Protein AF-A0A1W9SIZ0-F1 (afdb_monomer)

Sequence (114 aa):
MVKVEKSNQKINPFGGINFTINAIKQIGIPELIDNQLGKRVSQAKYSYSDLILNLLGVFFCGGDCAEDITDHLKDYLDAVPGTKVANSDTILGVLKSLKTDKQQVISSTNYKQC

Solvent-accessible surface area (backbone atoms only — not comparable to full-atom values): 7271 Å² total; per-residue (Å²): 134,86,87,80,85,86,77,89,71,89,70,65,90,59,61,67,52,52,58,52,53,50,51,46,52,74,75,42,49,47,61,51,44,30,67,73,71,44,82,65,64,91,87,54,92,61,54,61,29,40,42,53,52,47,54,49,48,30,51,78,69,71,40,91,49,64,55,43,30,56,79,72,37,40,74,59,53,48,68,31,90,92,52,61,71,71,46,29,69,60,40,53,55,48,54,62,69,69,60,73,82,87,79,83,80,80,59,92,56,93,63,84,79,129

Foldseek 3Di:
DDDDDDDPDDDLPLVVLLVVVVVCVVVCVLVVQCVVVPADDPPDPDGPSLLVSLVVQCVSSPHDAQQCCVPPCVVSQVPRPPHDRDHSCVSVVVVVVVDDDDDDDDDPPPDDDD

Structure (mmCIF, N/CA/C/O backbone):
data_AF-A0A1W9SIZ0-F1
#
_entry.id   AF-A0A1W9SIZ0-F1
#
loop_
_atom_site.group_PDB
_atom_site.id
_atom_site.type_symbol
_atom_site.label_atom_id
_atom_site.label_alt_id
_atom_site.label_comp_id
_atom_site.label_asym_id
_atom_site.label_entity_id
_atom_site.label_seq_id
_atom_site.pdbx_PDB_ins_code
_atom_site.Cartn_x
_atom_site.Cartn_y
_atom_site.Cartn_z
_atom_site.occupancy
_atom_site.B_iso_or_equiv
_atom_site.auth_seq_id
_atom_site.auth_comp_id
_atom_site.auth_asym_id
_atom_site.auth_atom_id
_atom_site.pdbx_PDB_model_num
ATOM 1 N N . MET A 1 1 ? 35.963 -12.629 -24.781 1.00 62.31 1 MET A N 1
ATOM 2 C CA . MET A 1 1 ? 35.572 -11.208 -24.660 1.00 62.31 1 MET A CA 1
ATOM 3 C C . MET A 1 1 ? 34.051 -11.157 -24.686 1.00 62.31 1 MET A C 1
ATOM 5 O O . MET A 1 1 ? 33.475 -11.550 -25.690 1.00 62.31 1 MET A O 1
ATOM 9 N N . VAL A 1 2 ? 33.398 -10.821 -23.570 1.00 72.56 2 VAL A N 1
ATOM 10 C CA . VAL A 1 2 ? 31.925 -10.781 -23.503 1.00 72.56 2 VAL A CA 1
ATOM 11 C C . VAL A 1 2 ? 31.450 -9.491 -24.165 1.00 72.56 2 VAL A C 1
ATOM 13 O O . VAL A 1 2 ? 31.882 -8.405 -23.782 1.00 72.56 2 VAL A O 1
ATOM 16 N N . LYS A 1 3 ? 30.590 -9.610 -25.179 1.00 79.19 3 LYS A N 1
ATOM 17 C CA . LYS A 1 3 ? 29.940 -8.463 -25.814 1.00 79.19 3 LYS A CA 1
ATOM 18 C C . LYS A 1 3 ? 28.829 -7.979 -24.880 1.00 79.19 3 LYS A C 1
ATOM 20 O O . LYS A 1 3 ? 27.850 -8.689 -24.678 1.00 79.19 3 LYS A O 1
ATOM 25 N N . VAL A 1 4 ? 29.008 -6.801 -24.287 1.00 81.94 4 VAL A N 1
ATOM 26 C CA . VAL A 1 4 ? 27.997 -6.150 -23.442 1.00 81.94 4 VAL A CA 1
ATOM 27 C C . VAL A 1 4 ? 27.314 -5.068 -24.270 1.00 81.94 4 VAL A C 1
ATOM 29 O O . VAL A 1 4 ? 27.964 -4.110 -24.683 1.00 81.94 4 VAL A O 1
ATOM 32 N N . GLU A 1 5 ? 26.013 -5.213 -24.510 1.00 83.75 5 GLU A N 1
ATOM 33 C CA . GLU A 1 5 ? 25.174 -4.160 -25.091 1.00 83.75 5 GLU A CA 1
ATOM 34 C C . GLU A 1 5 ? 24.452 -3.414 -23.964 1.00 83.75 5 GLU A C 1
ATOM 36 O O . GLU A 1 5 ? 23.899 -4.027 -23.052 1.00 83.75 5 GLU A O 1
ATOM 41 N N . LYS A 1 6 ? 24.499 -2.078 -23.994 1.00 83.56 6 LYS A N 1
ATOM 42 C CA . LYS A 1 6 ? 23.846 -1.219 -22.998 1.00 83.56 6 LYS A CA 1
ATOM 43 C C . LYS A 1 6 ? 22.554 -0.665 -23.590 1.00 83.56 6 LYS A C 1
ATOM 45 O O . LYS A 1 6 ? 22.587 -0.051 -24.653 1.00 83.56 6 LYS A O 1
ATOM 50 N N . SER A 1 7 ? 21.439 -0.857 -22.891 1.00 83.06 7 SER A N 1
ATOM 51 C CA . SER A 1 7 ? 20.160 -0.219 -23.213 1.00 83.06 7 SER A CA 1
ATOM 52 C C . SER A 1 7 ? 19.963 1.020 -22.341 1.00 83.06 7 SER A C 1
ATOM 54 O O . SER A 1 7 ? 20.258 0.987 -21.149 1.00 83.06 7 SER A O 1
ATOM 56 N N . ASN A 1 8 ? 19.441 2.098 -22.929 1.00 85.69 8 ASN A N 1
ATOM 57 C CA . ASN A 1 8 ? 19.035 3.310 -22.202 1.00 85.69 8 ASN A CA 1
ATOM 58 C C . ASN A 1 8 ? 17.560 3.266 -21.767 1.00 85.69 8 ASN A C 1
ATOM 60 O O . ASN A 1 8 ? 17.030 4.257 -21.266 1.00 85.69 8 ASN A O 1
ATOM 64 N N . GLN A 1 9 ? 16.863 2.150 -21.998 1.00 86.00 9 GLN A N 1
ATOM 65 C CA . GLN A 1 9 ? 15.479 2.001 -21.566 1.00 86.00 9 GLN A CA 1
ATOM 66 C C . GLN A 1 9 ? 15.415 1.954 -20.036 1.00 86.00 9 GLN A C 1
ATOM 68 O O . GLN A 1 9 ? 16.120 1.172 -19.400 1.00 86.00 9 GLN A O 1
ATOM 73 N N . LYS A 1 10 ? 14.541 2.773 -19.439 1.00 79.44 10 LYS A N 1
ATOM 74 C CA . LYS A 1 10 ? 14.188 2.646 -18.022 1.00 79.44 10 LYS A CA 1
ATOM 75 C C . LYS A 1 10 ? 13.337 1.394 -17.849 1.00 79.44 10 LYS A C 1
ATOM 77 O O . LYS A 1 10 ? 12.166 1.380 -18.217 1.00 79.44 10 LYS A O 1
ATOM 82 N N . ILE A 1 11 ? 13.945 0.346 -17.312 1.00 84.31 11 ILE A N 1
ATOM 83 C CA . ILE A 1 11 ? 13.265 -0.903 -16.981 1.00 84.31 11 ILE A CA 1
ATOM 84 C C . ILE A 1 11 ? 12.908 -0.849 -15.499 1.00 84.31 11 ILE A C 1
ATOM 86 O O . ILE A 1 11 ? 13.748 -0.493 -14.675 1.00 84.31 11 ILE A O 1
ATOM 90 N N . ASN A 1 12 ? 11.667 -1.197 -15.163 1.00 88.56 12 ASN A N 1
ATOM 91 C CA . ASN A 1 12 ? 11.281 -1.391 -13.772 1.00 88.56 12 ASN A CA 1
ATOM 92 C C . ASN A 1 12 ? 11.992 -2.655 -13.243 1.00 88.56 12 ASN A C 1
ATOM 94 O O . ASN A 1 12 ? 11.718 -3.745 -13.757 1.00 88.56 12 ASN A O 1
ATOM 98 N N . PRO A 1 13 ? 12.892 -2.543 -12.247 1.00 90.19 13 PRO A N 1
ATOM 99 C CA . PRO A 1 13 ? 13.626 -3.693 -11.726 1.00 90.19 13 PRO A CA 1
ATOM 100 C C . PRO A 1 13 ? 12.706 -4.689 -11.001 1.00 90.19 13 PRO A C 1
ATOM 102 O O . PRO A 1 13 ? 13.054 -5.858 -10.866 1.00 90.19 13 PRO A O 1
ATOM 105 N N . PHE A 1 14 ? 11.501 -4.263 -10.612 1.00 91.75 14 PHE A N 1
ATOM 106 C CA . PHE A 1 14 ? 10.492 -5.064 -9.923 1.00 91.75 14 PHE A CA 1
ATOM 107 C C . PHE A 1 14 ? 9.404 -5.580 -10.871 1.00 91.75 14 PHE A C 1
ATOM 109 O O . PHE A 1 14 ? 8.233 -5.608 -10.517 1.00 91.75 14 PHE A O 1
ATOM 116 N N . GLY A 1 15 ? 9.752 -6.011 -12.088 1.00 89.06 15 GLY A N 1
ATOM 117 C CA . GLY A 1 15 ? 8.767 -6.424 -13.103 1.00 89.06 15 GLY A CA 1
ATOM 118 C C . GLY A 1 15 ? 7.729 -7.453 -12.621 1.00 89.06 15 GLY A C 1
ATOM 119 O O . GLY A 1 15 ? 6.561 -7.369 -13.010 1.00 89.06 15 GLY A O 1
ATOM 120 N N . GLY A 1 16 ? 8.125 -8.356 -11.713 1.00 92.56 16 GLY A N 1
ATOM 121 C CA . GLY A 1 16 ? 7.254 -9.360 -11.091 1.00 92.56 16 GLY A CA 1
ATOM 122 C C . GLY A 1 16 ? 6.033 -8.781 -10.366 1.00 92.56 16 GLY A C 1
ATOM 123 O O . GLY A 1 16 ? 4.972 -9.405 -10.369 1.00 92.56 16 GLY A O 1
ATOM 124 N N . ILE A 1 17 ? 6.138 -7.559 -9.828 1.00 94.56 17 ILE A N 1
ATOM 125 C CA . ILE A 1 17 ? 5.059 -6.926 -9.060 1.00 94.56 17 ILE A CA 1
ATOM 126 C C . ILE A 1 17 ? 3.792 -6.704 -9.892 1.00 94.56 17 ILE A C 1
ATOM 128 O O . ILE A 1 17 ? 2.688 -6.761 -9.357 1.00 94.56 17 ILE A O 1
ATOM 132 N N . ASN A 1 18 ? 3.933 -6.520 -11.210 1.00 93.31 18 ASN A N 1
ATOM 133 C CA . ASN A 1 18 ? 2.798 -6.358 -12.116 1.00 93.31 18 ASN A CA 1
ATOM 134 C C . ASN A 1 18 ? 1.904 -7.599 -12.105 1.00 93.31 18 ASN A C 1
ATOM 136 O O . ASN A 1 18 ? 0.684 -7.486 -11.997 1.00 93.31 18 ASN A O 1
ATOM 140 N N . PHE A 1 19 ? 2.513 -8.784 -12.175 1.00 95.00 19 PHE A N 1
ATOM 141 C CA . PHE A 1 19 ? 1.785 -10.049 -12.147 1.00 95.00 19 PHE A CA 1
ATOM 142 C C . PHE A 1 19 ? 1.156 -10.287 -10.779 1.00 95.00 19 PHE A C 1
ATOM 144 O O . PHE A 1 19 ? -0.010 -10.666 -10.710 1.00 95.00 19 PHE A O 1
ATOM 151 N N . THR A 1 20 ? 1.892 -9.998 -9.703 1.00 95.50 20 THR A N 1
ATOM 152 C CA . THR A 1 20 ? 1.399 -10.149 -8.330 1.00 95.50 20 THR A CA 1
ATOM 153 C C . THR A 1 20 ? 0.189 -9.256 -8.064 1.00 95.50 20 THR A C 1
ATOM 155 O O . THR A 1 20 ? -0.856 -9.750 -7.648 1.00 95.50 20 THR A O 1
ATOM 158 N N . ILE A 1 21 ? 0.277 -7.955 -8.360 1.00 95.38 21 ILE A N 1
ATOM 159 C CA . ILE A 1 21 ? -0.839 -7.017 -8.162 1.00 95.38 21 ILE A CA 1
ATOM 160 C C . ILE A 1 21 ? -2.023 -7.377 -9.063 1.00 95.38 21 ILE A C 1
ATOM 162 O O . ILE A 1 21 ? -3.166 -7.331 -8.608 1.00 95.38 21 ILE A O 1
ATOM 166 N N . ASN A 1 22 ? -1.778 -7.772 -10.316 1.00 95.88 22 ASN A N 1
ATOM 167 C CA . ASN A 1 22 ? -2.847 -8.221 -11.203 1.00 95.88 22 ASN A CA 1
ATOM 168 C C . ASN A 1 22 ? -3.557 -9.470 -10.654 1.00 95.88 22 ASN A C 1
ATOM 170 O O . ASN A 1 22 ? -4.783 -9.500 -10.621 1.00 95.88 22 ASN A O 1
ATOM 174 N N . ALA A 1 23 ? -2.810 -10.466 -10.173 1.00 97.00 23 ALA A N 1
ATOM 175 C CA . ALA A 1 23 ? -3.381 -11.669 -9.575 1.00 97.00 23 ALA A CA 1
ATOM 176 C C . ALA A 1 23 ? -4.228 -11.337 -8.336 1.00 97.00 23 ALA A C 1
ATOM 178 O O . ALA A 1 23 ? -5.358 -11.804 -8.234 1.00 97.00 23 ALA A O 1
ATOM 179 N N . ILE A 1 24 ? -3.727 -10.474 -7.444 1.00 96.62 24 ILE A N 1
ATOM 180 C CA . ILE A 1 24 ? -4.447 -10.022 -6.240 1.00 96.62 24 ILE A CA 1
ATOM 181 C C . ILE A 1 24 ? -5.766 -9.325 -6.600 1.00 96.62 24 ILE A C 1
ATOM 183 O O . ILE A 1 24 ? -6.790 -9.569 -5.961 1.00 96.62 24 ILE A O 1
ATOM 187 N N . LYS A 1 25 ? -5.758 -8.478 -7.635 1.00 95.69 25 LYS A N 1
ATOM 188 C CA . LYS A 1 25 ? -6.969 -7.816 -8.138 1.00 95.69 25 LYS A CA 1
ATOM 189 C C . LYS A 1 25 ? -7.957 -8.814 -8.740 1.00 95.69 25 LYS A C 1
ATOM 191 O O . LYS A 1 25 ? -9.142 -8.739 -8.452 1.00 95.69 25 LYS A O 1
ATOM 196 N N . GLN A 1 26 ? -7.484 -9.775 -9.535 1.00 97.19 26 GLN A N 1
ATOM 197 C CA . GLN A 1 26 ? -8.348 -10.770 -10.183 1.00 97.19 26 GLN A CA 1
ATOM 198 C C . GLN A 1 26 ? -9.116 -11.650 -9.190 1.00 97.19 26 GLN A C 1
ATOM 200 O O . GLN A 1 26 ? -10.236 -12.057 -9.486 1.00 97.19 26 GLN A O 1
ATOM 205 N N . ILE A 1 27 ? -8.538 -11.931 -8.021 1.00 97.44 27 ILE A N 1
ATOM 206 C CA . ILE A 1 27 ? -9.198 -12.728 -6.977 1.00 97.44 27 ILE A CA 1
ATOM 207 C C . ILE A 1 27 ? -10.085 -11.892 -6.032 1.00 97.44 27 ILE A C 1
ATOM 209 O O . ILE A 1 27 ? -10.665 -12.447 -5.102 1.00 97.44 27 ILE A O 1
ATOM 213 N N . GLY A 1 28 ? -10.197 -10.576 -6.245 1.00 97.62 28 GLY A N 1
ATOM 214 C CA . GLY A 1 28 ? -11.136 -9.716 -5.519 1.00 97.62 28 GLY A CA 1
ATOM 215 C C . GLY A 1 28 ? -10.692 -9.258 -4.123 1.00 97.62 28 GLY A C 1
ATOM 216 O O . GLY A 1 28 ? -11.530 -8.888 -3.298 1.00 97.62 28 GLY A O 1
ATOM 217 N N . ILE A 1 29 ? -9.390 -9.311 -3.805 1.00 97.69 29 ILE A N 1
ATOM 218 C CA . ILE A 1 29 ? -8.880 -8.842 -2.500 1.00 97.69 29 ILE A CA 1
ATOM 219 C C . ILE A 1 29 ? -9.147 -7.349 -2.251 1.00 97.69 29 ILE A C 1
ATOM 221 O O . ILE A 1 29 ? -9.545 -7.023 -1.131 1.00 97.69 29 ILE A O 1
ATOM 225 N N . PRO A 1 30 ? -8.943 -6.428 -3.215 1.00 97.38 30 PRO A N 1
ATOM 226 C CA . PRO A 1 30 ? -9.202 -5.009 -2.975 1.00 97.38 30 PRO A CA 1
ATOM 227 C C . PRO A 1 30 ? -10.656 -4.748 -2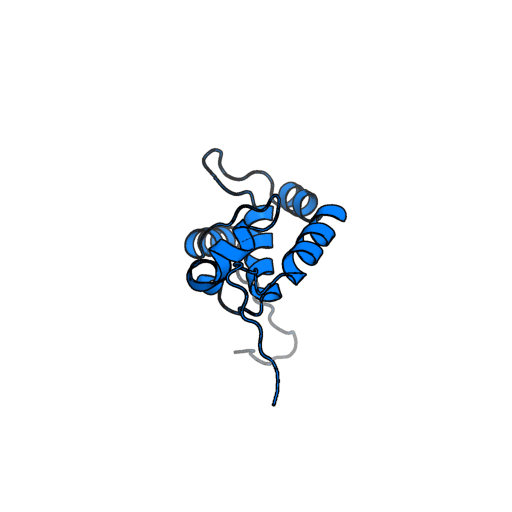.567 1.00 97.38 30 PRO A C 1
ATOM 229 O O . PRO A 1 30 ? -10.919 -4.074 -1.573 1.00 97.38 30 PRO A O 1
ATOM 232 N N . GLU A 1 31 ? -11.595 -5.364 -3.283 1.00 97.81 31 GLU A N 1
ATOM 233 C CA . GLU A 1 31 ? -13.026 -5.273 -3.023 1.00 97.81 31 GLU A CA 1
ATOM 234 C C . GLU A 1 31 ? -13.369 -5.866 -1.658 1.00 97.81 31 GLU A C 1
ATOM 236 O O . GLU A 1 31 ? -14.141 -5.275 -0.907 1.00 97.81 31 GLU A O 1
ATOM 241 N N . LEU A 1 32 ? -12.775 -7.010 -1.298 1.00 98.38 32 LEU A N 1
ATOM 242 C CA . LEU A 1 32 ? -12.953 -7.606 0.024 1.00 98.38 32 LEU A CA 1
ATOM 243 C C . LEU A 1 32 ? -12.505 -6.648 1.136 1.00 98.38 32 LEU A C 1
ATOM 245 O O . LEU A 1 32 ? -13.250 -6.445 2.094 1.00 98.38 32 LEU A O 1
ATOM 249 N N . ILE A 1 33 ? -11.321 -6.046 1.008 1.00 97.75 33 ILE A N 1
ATOM 250 C CA . ILE A 1 33 ? -10.777 -5.101 1.993 1.00 97.75 33 ILE A CA 1
ATOM 251 C C . ILE A 1 33 ? -11.711 -3.901 2.158 1.00 97.75 33 ILE A C 1
ATOM 253 O O . ILE A 1 33 ? -12.099 -3.574 3.281 1.00 97.75 33 ILE A O 1
ATOM 257 N N . ASP A 1 34 ? -12.088 -3.258 1.054 1.00 97.50 34 ASP A N 1
ATOM 258 C CA . ASP A 1 34 ? -12.910 -2.049 1.105 1.00 97.50 34 ASP A CA 1
ATOM 259 C C . ASP A 1 34 ? -14.346 -2.349 1.567 1.00 97.50 34 ASP A C 1
ATOM 261 O O . ASP A 1 34 ? -14.964 -1.519 2.231 1.00 97.50 34 ASP A O 1
ATOM 265 N N . ASN A 1 35 ? -14.870 -3.549 1.298 1.00 98.06 35 ASN A N 1
ATOM 266 C CA . ASN A 1 35 ? -16.167 -3.982 1.822 1.00 98.06 35 ASN A CA 1
ATOM 267 C C . ASN A 1 35 ? -16.135 -4.224 3.339 1.00 98.06 35 ASN A C 1
ATOM 269 O O . ASN A 1 35 ? -17.106 -3.903 4.020 1.00 98.06 35 ASN A O 1
ATOM 273 N N . GLN A 1 36 ? -15.042 -4.777 3.876 1.00 97.50 36 GLN A N 1
ATOM 274 C CA . GLN A 1 36 ? -14.912 -5.058 5.312 1.00 97.50 36 GLN A CA 1
ATOM 275 C C . GLN A 1 36 ? -14.594 -3.807 6.137 1.00 97.50 36 GLN A C 1
ATOM 277 O O . GLN A 1 36 ? -15.125 -3.633 7.231 1.00 97.50 36 GLN A O 1
ATOM 282 N N . LEU A 1 37 ? -13.735 -2.926 5.620 1.00 96.38 37 LEU A N 1
ATOM 283 C CA . LEU A 1 37 ? -13.319 -1.704 6.317 1.00 96.38 37 LEU A CA 1
ATOM 284 C C . LEU A 1 37 ? -14.221 -0.502 6.008 1.00 96.38 37 LEU A C 1
ATOM 286 O O . LEU A 1 37 ? -14.175 0.511 6.707 1.00 96.38 37 LEU A O 1
ATOM 290 N N . GLY A 1 38 ? -15.057 -0.612 4.977 1.00 95.56 38 GLY A N 1
ATOM 291 C CA . GLY A 1 38 ? -15.947 0.445 4.530 1.00 95.56 38 GLY A CA 1
ATOM 292 C C . GLY A 1 38 ? -15.217 1.580 3.812 1.00 95.56 38 GLY A C 1
ATOM 293 O O . GLY A 1 38 ? -14.061 1.488 3.394 1.00 95.56 38 GLY A O 1
ATOM 294 N N . LYS A 1 39 ? -15.923 2.700 3.648 1.00 93.62 39 LYS A N 1
ATOM 295 C CA . LYS A 1 39 ? -15.368 3.886 2.992 1.00 93.62 39 LYS A CA 1
ATOM 296 C C . LYS A 1 39 ? -14.570 4.725 3.978 1.00 93.62 39 LYS A C 1
ATOM 298 O O . LYS A 1 39 ? -14.995 4.969 5.105 1.00 93.62 39 LYS A O 1
ATOM 303 N N . ARG A 1 40 ? -13.449 5.257 3.498 1.00 94.62 40 ARG A N 1
ATOM 304 C CA . ARG A 1 40 ? -12.716 6.313 4.198 1.00 94.62 40 ARG A CA 1
ATOM 305 C C . ARG A 1 40 ? -13.476 7.639 4.135 1.00 94.62 40 ARG A C 1
ATOM 307 O O . ARG A 1 40 ? -14.434 7.793 3.378 1.00 94.62 40 ARG A O 1
ATOM 314 N N . VAL A 1 41 ? -13.029 8.599 4.944 1.00 93.25 41 VAL A N 1
ATOM 315 C CA . VAL A 1 41 ? -13.532 9.982 4.942 1.00 93.25 41 VAL A CA 1
ATOM 316 C C . VAL A 1 41 ? -13.577 10.555 3.521 1.00 93.25 41 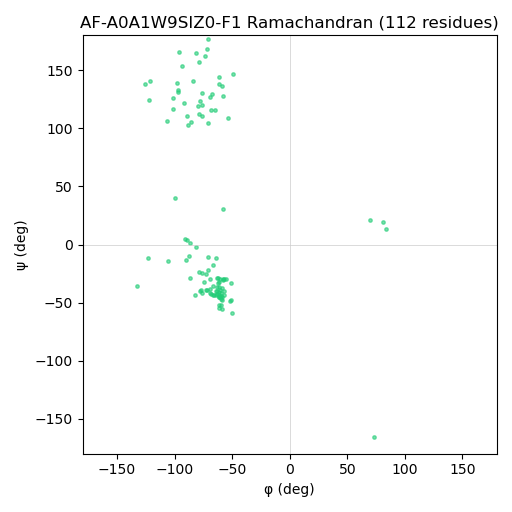VAL A C 1
ATOM 318 O O . VAL A 1 41 ? -12.724 10.229 2.698 1.00 93.25 41 VAL A O 1
ATOM 321 N N . SER A 1 42 ? -14.549 11.416 3.222 1.00 91.69 42 SER A N 1
ATOM 322 C CA . SER A 1 42 ? -14.816 11.898 1.855 1.00 91.69 42 SER A CA 1
ATOM 323 C C . SER A 1 42 ? -13.620 12.587 1.188 1.00 91.69 42 SER A C 1
ATOM 325 O O . SER A 1 42 ? -13.460 12.503 -0.025 1.00 91.69 42 SER A O 1
ATOM 327 N N . G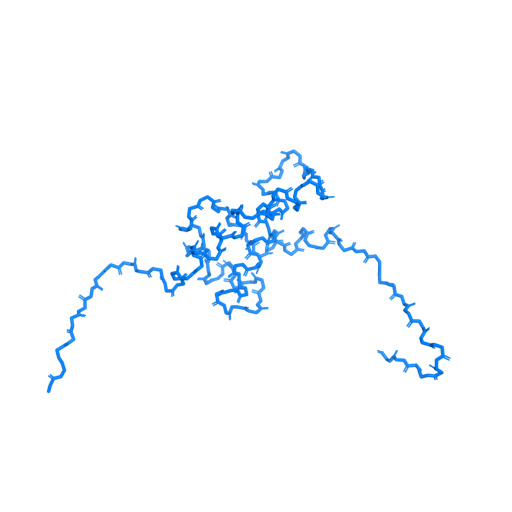LN A 1 43 ? -12.751 13.226 1.972 1.00 93.56 43 GLN A N 1
ATOM 328 C CA . GLN A 1 43 ? -11.518 13.865 1.506 1.00 93.56 43 GLN A CA 1
ATOM 329 C C . GLN A 1 43 ? -10.332 12.900 1.302 1.00 93.56 43 GLN A C 1
ATOM 331 O O . GLN A 1 43 ? -9.241 13.337 0.926 1.00 93.56 43 GLN A O 1
ATOM 336 N N . ALA A 1 44 ? -10.488 11.606 1.595 1.00 94.75 44 ALA A N 1
ATOM 337 C CA . ALA A 1 44 ? -9.413 10.631 1.459 1.00 94.75 44 ALA A CA 1
ATOM 338 C C . ALA A 1 44 ? -9.079 10.381 -0.019 1.00 94.75 44 ALA A C 1
ATOM 340 O O . ALA A 1 44 ? -9.938 10.023 -0.818 1.00 94.75 44 ALA A O 1
ATOM 341 N N . LYS A 1 45 ? -7.795 10.519 -0.370 1.00 95.25 45 LYS A N 1
ATOM 342 C CA . LYS A 1 45 ? -7.296 10.275 -1.736 1.00 95.25 45 LYS A CA 1
ATOM 343 C C . LYS A 1 45 ? -7.114 8.789 -2.074 1.00 95.25 45 LYS A C 1
ATOM 345 O O . LYS A 1 45 ? -7.119 8.428 -3.248 1.00 95.25 45 LYS A O 1
ATOM 350 N N . TYR A 1 46 ? -6.946 7.961 -1.046 1.00 97.00 46 TYR A N 1
ATOM 351 C CA . TYR A 1 46 ? -6.647 6.532 -1.143 1.00 97.00 46 TYR A CA 1
ATOM 352 C C . TYR A 1 46 ? -7.683 5.743 -0.350 1.00 97.00 46 TYR A C 1
ATOM 354 O O . TYR A 1 46 ? -8.024 6.154 0.766 1.00 97.00 46 TYR A O 1
ATOM 362 N N . SER A 1 47 ? -8.148 4.632 -0.913 1.00 97.06 47 SER A N 1
ATOM 363 C CA . SER A 1 47 ? -8.980 3.629 -0.235 1.00 97.06 47 SER A CA 1
ATOM 364 C C . SER A 1 47 ? -8.172 2.836 0.802 1.00 97.06 47 SER A C 1
ATOM 366 O O . SER A 1 47 ? -6.974 3.075 0.979 1.00 97.06 47 SER A O 1
ATOM 368 N N . TYR A 1 48 ? -8.813 1.924 1.538 1.00 98.06 48 TYR A N 1
ATOM 369 C CA . TYR A 1 48 ? -8.063 1.036 2.427 1.00 98.06 48 TYR A CA 1
ATOM 370 C C . TYR A 1 48 ? -7.298 -0.014 1.625 1.00 98.06 48 TYR A C 1
ATOM 372 O O . TYR A 1 48 ? -6.141 -0.296 1.945 1.00 98.06 48 TYR A O 1
ATOM 380 N N . SER A 1 49 ? -7.908 -0.538 0.560 1.00 97.69 49 SER A N 1
ATOM 381 C CA . SER A 1 49 ? -7.252 -1.475 -0.345 1.00 97.69 49 SER A CA 1
ATOM 382 C C . SER A 1 49 ? -6.007 -0.874 -0.997 1.00 97.69 49 SER A C 1
ATOM 384 O O . SER A 1 49 ? -4.959 -1.513 -0.955 1.00 97.69 49 SER A O 1
ATOM 386 N N . ASP A 1 50 ? -6.057 0.375 -1.478 1.00 97.56 50 ASP A N 1
ATOM 387 C CA . ASP A 1 50 ? -4.883 1.075 -2.028 1.00 97.56 50 ASP A CA 1
ATOM 388 C C . ASP A 1 50 ? -3.697 1.031 -1.049 1.00 97.56 50 ASP A C 1
ATOM 390 O O . ASP A 1 50 ? -2.587 0.650 -1.415 1.00 97.56 50 ASP A O 1
ATOM 394 N N . LEU A 1 51 ? -3.940 1.369 0.221 1.00 97.69 51 LEU A N 1
ATOM 395 C CA . LEU A 1 51 ? -2.898 1.484 1.245 1.00 97.69 51 LEU A CA 1
ATOM 396 C C . LEU A 1 51 ? -2.338 0.127 1.676 1.00 97.69 51 LEU A C 1
ATOM 398 O O . LEU A 1 51 ? -1.131 -0.005 1.878 1.00 97.69 51 LEU A O 1
ATOM 402 N N . ILE A 1 52 ? -3.194 -0.889 1.795 1.00 96.75 5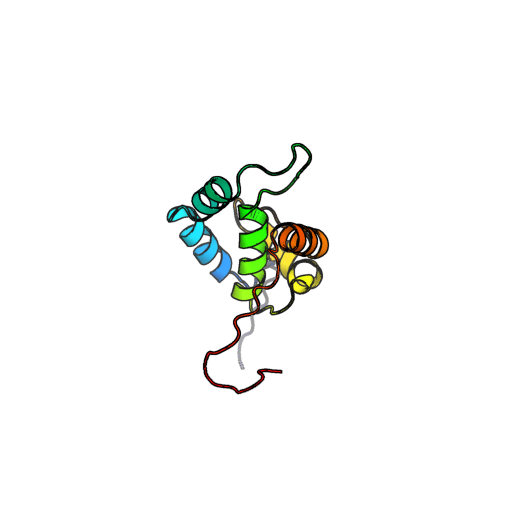2 ILE A N 1
ATOM 403 C CA . ILE A 1 52 ? -2.757 -2.248 2.132 1.00 96.75 52 ILE A CA 1
ATOM 404 C C . ILE A 1 52 ? -1.964 -2.850 0.968 1.00 96.75 52 ILE A C 1
ATOM 406 O O . ILE A 1 52 ? -0.913 -3.442 1.194 1.00 96.75 52 ILE A O 1
ATOM 410 N N . LEU A 1 53 ? -2.400 -2.651 -0.279 1.00 97.00 53 LEU A N 1
ATOM 411 C CA . LEU A 1 53 ? -1.650 -3.103 -1.452 1.00 97.00 53 LEU A CA 1
ATOM 412 C C . LEU A 1 53 ? -0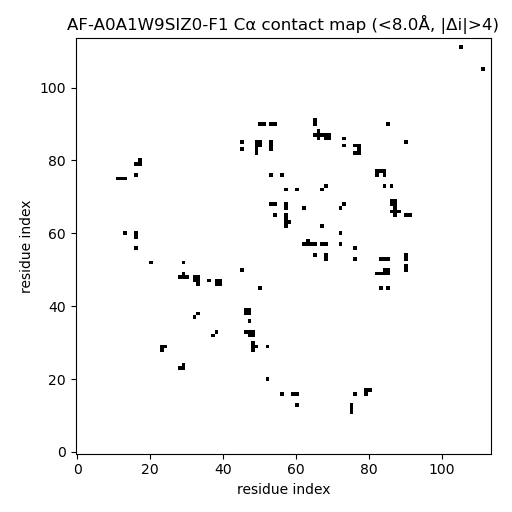.328 -2.356 -1.622 1.00 97.00 53 LEU A C 1
ATOM 414 O O . LEU A 1 53 ? 0.648 -2.958 -2.052 1.00 97.00 53 LEU A O 1
ATOM 418 N N . ASN A 1 54 ? -0.276 -1.066 -1.287 1.00 97.44 54 ASN A N 1
ATOM 419 C CA . ASN A 1 54 ? 0.970 -0.302 -1.246 1.00 97.44 54 ASN A CA 1
ATOM 420 C C . ASN A 1 54 ? 1.963 -0.913 -0.250 1.00 97.44 54 ASN A C 1
ATOM 422 O O . ASN A 1 54 ? 3.114 -1.143 -0.613 1.00 97.44 54 ASN A O 1
ATOM 426 N N . LEU A 1 55 ? 1.507 -1.245 0.962 1.00 97.19 55 LEU A N 1
ATOM 427 C CA . LEU A 1 55 ? 2.341 -1.907 1.967 1.00 97.19 55 LEU A CA 1
ATOM 428 C C . LEU A 1 55 ? 2.789 -3.307 1.515 1.00 97.19 55 LEU A C 1
ATOM 430 O O . LEU A 1 55 ? 3.956 -3.655 1.648 1.00 97.19 55 LEU A O 1
ATOM 434 N N . LEU A 1 56 ? 1.892 -4.103 0.929 1.00 95.94 56 LEU A N 1
ATOM 435 C CA . LEU A 1 56 ? 2.259 -5.397 0.343 1.00 95.94 56 LEU A CA 1
ATOM 436 C C . LEU A 1 56 ? 3.265 -5.239 -0.803 1.00 95.94 56 LEU A C 1
ATOM 438 O O . LEU A 1 56 ? 4.170 -6.056 -0.942 1.00 95.94 56 LEU A O 1
ATOM 442 N N . GLY A 1 57 ? 3.132 -4.177 -1.599 1.00 95.81 57 GLY A N 1
ATOM 443 C CA . GLY A 1 57 ? 4.066 -3.826 -2.662 1.00 95.81 57 GLY A CA 1
ATOM 444 C C . GLY A 1 57 ? 5.486 -3.607 -2.149 1.00 95.81 57 GLY A C 1
ATOM 445 O O . GLY A 1 57 ? 6.422 -4.057 -2.800 1.00 95.81 57 GLY A O 1
ATOM 446 N N . VAL A 1 58 ? 5.647 -3.005 -0.966 1.00 96.94 58 VAL A N 1
ATOM 447 C CA . VAL A 1 58 ? 6.953 -2.896 -0.297 1.00 96.94 58 VAL A CA 1
ATOM 448 C C . VAL A 1 58 ? 7.545 -4.282 -0.053 1.00 96.94 58 VAL A C 1
ATOM 450 O O . VAL A 1 58 ? 8.627 -4.584 -0.556 1.00 96.94 58 VAL A O 1
ATOM 453 N N . PHE A 1 59 ? 6.800 -5.161 0.622 1.00 95.94 59 PHE A N 1
ATOM 454 C CA . PHE A 1 59 ? 7.284 -6.501 0.963 1.00 95.94 59 PHE A CA 1
ATOM 455 C C . PHE A 1 59 ? 7.566 -7.370 -0.270 1.00 95.94 59 PHE A C 1
ATOM 457 O O . PHE A 1 59 ? 8.572 -8.075 -0.321 1.00 95.94 59 PHE A O 1
ATOM 464 N N . PHE A 1 60 ? 6.723 -7.308 -1.303 1.00 95.38 60 PHE A N 1
ATOM 465 C CA . PHE A 1 60 ? 6.925 -8.072 -2.538 1.00 95.38 60 PHE A CA 1
ATOM 466 C C . PHE A 1 60 ? 8.090 -7.567 -3.392 1.00 95.38 60 PHE A C 1
ATOM 468 O O . PHE A 1 60 ? 8.634 -8.331 -4.189 1.00 95.38 60 PHE A O 1
ATOM 475 N N . CYS A 1 61 ? 8.490 -6.310 -3.217 1.00 95.25 61 CYS A N 1
ATOM 476 C CA . CYS A 1 61 ? 9.696 -5.753 -3.817 1.00 95.25 61 CYS A CA 1
ATOM 477 C C . CYS A 1 61 ? 10.942 -5.945 -2.932 1.00 95.25 61 CYS A C 1
ATOM 479 O O . CYS A 1 61 ? 12.020 -5.494 -3.308 1.00 95.25 61 CYS A O 1
ATOM 481 N N . GLY A 1 62 ? 10.818 -6.634 -1.791 1.00 93.94 62 GLY A N 1
ATOM 482 C CA . GLY A 1 62 ? 11.930 -6.934 -0.888 1.00 93.94 62 GLY A CA 1
ATOM 483 C C . GLY A 1 62 ? 12.283 -5.818 0.096 1.00 93.94 62 GLY A C 1
ATOM 484 O O . GLY A 1 62 ? 13.348 -5.891 0.700 1.00 93.94 62 GLY A O 1
ATOM 485 N N . GLY A 1 63 ? 11.423 -4.807 0.250 1.00 94.38 63 GLY A N 1
ATOM 486 C CA . GLY A 1 63 ? 11.528 -3.832 1.335 1.00 94.38 63 GLY A CA 1
ATOM 487 C C . GLY A 1 63 ? 10.982 -4.392 2.648 1.00 94.38 63 GLY A C 1
ATOM 488 O O . GLY A 1 63 ? 10.160 -5.314 2.652 1.00 94.38 63 GLY A O 1
ATOM 489 N N . ASP A 1 64 ? 11.423 -3.832 3.764 1.00 93.12 64 ASP A N 1
ATOM 490 C CA . ASP A 1 64 ? 11.014 -4.219 5.118 1.00 93.12 64 ASP A CA 1
ATOM 491 C C . ASP A 1 64 ? 10.434 -3.045 5.919 1.00 93.12 64 ASP A C 1
ATOM 493 O O . ASP A 1 64 ? 9.786 -3.260 6.949 1.00 93.12 64 ASP A O 1
ATOM 497 N N . CYS A 1 65 ? 10.581 -1.820 5.410 1.00 94.88 65 CYS A N 1
ATOM 498 C CA . CYS A 1 65 ? 10.157 -0.595 6.066 1.00 94.88 65 CYS A CA 1
ATOM 499 C C . CYS A 1 65 ? 9.151 0.166 5.193 1.00 94.88 65 CYS A C 1
ATOM 501 O O . CYS A 1 65 ? 9.292 0.247 3.975 1.00 94.88 65 CYS A O 1
ATOM 503 N N . ALA A 1 66 ? 8.116 0.767 5.791 1.00 94.50 66 ALA A N 1
ATOM 504 C CA . ALA A 1 66 ? 7.100 1.491 5.014 1.00 94.50 66 ALA A CA 1
ATOM 505 C C . ALA A 1 66 ? 7.705 2.668 4.223 1.00 94.50 66 ALA A C 1
ATOM 507 O O . ALA A 1 66 ? 7.208 3.020 3.157 1.00 94.50 66 ALA A O 1
ATOM 508 N N . GLU A 1 67 ? 8.778 3.252 4.742 1.00 96.44 67 GLU A N 1
ATOM 509 C CA . GLU A 1 67 ? 9.604 4.318 4.187 1.00 96.44 67 GLU A CA 1
ATOM 510 C C . GLU A 1 67 ? 10.208 3.957 2.824 1.00 96.44 67 GLU A C 1
ATOM 512 O O . GLU A 1 67 ? 10.280 4.830 1.956 1.00 96.44 67 GLU A O 1
ATOM 517 N N . ASP A 1 68 ? 10.490 2.671 2.569 1.00 96.38 68 ASP A N 1
ATOM 518 C CA . ASP A 1 68 ? 10.972 2.186 1.267 1.00 96.38 68 ASP A CA 1
ATOM 519 C C . ASP A 1 68 ? 10.018 2.571 0.132 1.00 96.38 68 ASP A C 1
ATOM 521 O O . ASP A 1 68 ? 10.440 2.802 -1.008 1.00 96.38 68 ASP A O 1
ATOM 525 N N . ILE A 1 69 ? 8.716 2.688 0.431 1.00 96.69 69 ILE A N 1
ATOM 526 C CA . ILE A 1 69 ? 7.741 3.114 -0.566 1.00 96.69 69 ILE A CA 1
ATOM 527 C C . ILE A 1 69 ? 7.996 4.532 -1.053 1.00 96.69 69 ILE A C 1
ATOM 529 O O . ILE A 1 69 ? 7.785 4.806 -2.228 1.00 96.69 69 ILE A O 1
ATOM 533 N N . THR A 1 70 ? 8.432 5.425 -0.169 1.00 96.06 70 THR A N 1
ATOM 534 C CA . 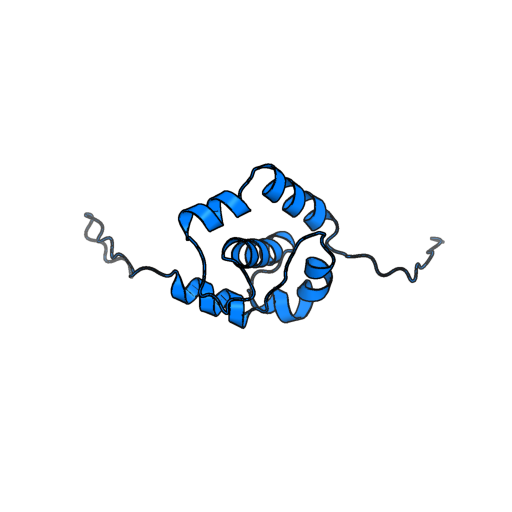THR A 1 70 ? 8.646 6.839 -0.474 1.00 96.06 70 THR A CA 1
ATOM 535 C C . THR A 1 70 ? 10.006 7.035 -1.129 1.00 96.06 70 THR A C 1
ATOM 537 O O . THR A 1 70 ? 10.095 7.745 -2.129 1.00 96.06 70 THR A O 1
ATOM 540 N N . ASP A 1 71 ? 11.036 6.371 -0.604 1.00 93.81 71 ASP A N 1
ATOM 541 C CA . ASP A 1 71 ? 12.426 6.643 -0.974 1.00 93.81 7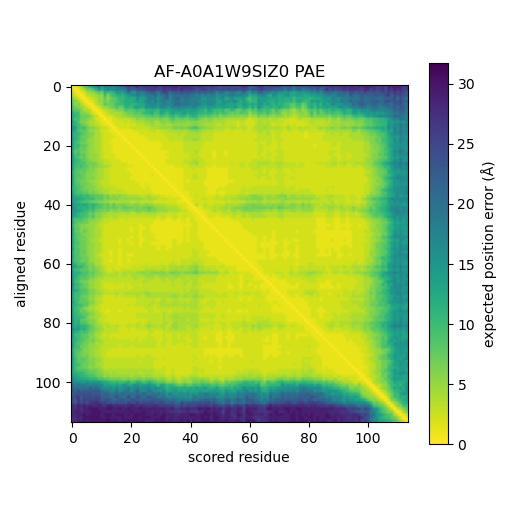1 ASP A CA 1
ATOM 542 C C . ASP A 1 71 ? 12.890 5.855 -2.205 1.00 93.81 71 ASP A C 1
ATOM 544 O O . ASP A 1 71 ? 13.773 6.305 -2.943 1.00 93.81 71 ASP A O 1
ATOM 548 N N . HIS A 1 72 ? 12.314 4.671 -2.444 1.00 93.94 72 HIS A N 1
ATOM 549 C CA . HIS A 1 72 ? 12.873 3.714 -3.404 1.00 93.94 72 HIS A CA 1
ATOM 550 C C . HIS A 1 72 ? 11.853 3.116 -4.370 1.00 93.94 72 HIS A C 1
ATOM 552 O O . HIS A 1 72 ? 12.190 2.863 -5.528 1.00 93.94 72 HIS A O 1
ATOM 558 N N . LEU A 1 73 ? 10.617 2.876 -3.926 1.00 95.25 73 LEU A N 1
ATOM 559 C CA . LEU A 1 73 ? 9.662 2.073 -4.694 1.00 95.25 73 LEU A CA 1
ATOM 560 C C . LEU A 1 73 ? 8.559 2.883 -5.372 1.00 95.25 73 LEU A C 1
ATOM 562 O O . LEU A 1 73 ? 7.897 2.342 -6.260 1.00 95.25 73 LEU A O 1
ATOM 566 N N . LYS A 1 74 ? 8.367 4.156 -5.001 1.00 94.81 74 LYS A N 1
ATOM 567 C CA . LYS A 1 74 ? 7.227 4.966 -5.452 1.00 94.81 74 LYS A CA 1
ATOM 568 C C . LYS A 1 74 ? 7.049 4.927 -6.963 1.00 94.81 74 LYS A C 1
ATOM 570 O O . LYS A 1 74 ? 6.011 4.479 -7.435 1.00 94.81 74 LYS A O 1
ATOM 575 N N . ASP A 1 75 ? 8.072 5.342 -7.702 1.00 93.44 75 ASP A N 1
ATOM 576 C CA . ASP A 1 75 ? 8.009 5.465 -9.162 1.00 93.44 75 ASP A CA 1
ATOM 577 C C . ASP A 1 75 ? 7.762 4.114 -9.848 1.00 93.44 75 ASP A C 1
ATOM 579 O O . ASP A 1 75 ? 7.087 4.035 -10.873 1.00 93.44 75 ASP A O 1
ATOM 583 N N . TYR A 1 76 ? 8.282 3.029 -9.272 1.00 93.88 76 TYR A N 1
ATOM 584 C CA . TYR A 1 76 ? 8.128 1.685 -9.820 1.00 93.88 76 TYR A CA 1
ATOM 585 C C . TYR A 1 76 ? 6.742 1.101 -9.557 1.00 93.88 76 TYR A C 1
ATOM 587 O O . TYR A 1 76 ? 6.190 0.434 -10.431 1.00 93.88 76 TYR A O 1
ATOM 595 N N . LEU A 1 77 ? 6.177 1.339 -8.372 1.00 94.19 77 LEU A N 1
ATOM 596 C CA . LEU A 1 77 ? 4.834 0.882 -8.024 1.00 94.19 77 LEU A CA 1
ATOM 597 C C . LEU A 1 77 ? 3.753 1.721 -8.714 1.00 94.19 77 LEU A C 1
ATOM 599 O O . LEU A 1 77 ? 2.710 1.177 -9.065 1.00 94.19 77 LEU A O 1
ATOM 603 N N . ASP A 1 78 ? 4.003 3.013 -8.937 1.00 93.88 78 ASP A N 1
ATOM 604 C CA . ASP A 1 78 ? 3.081 3.927 -9.629 1.00 93.88 78 ASP A CA 1
ATOM 605 C C . ASP A 1 78 ? 3.032 3.637 -11.138 1.00 93.88 78 ASP A C 1
ATOM 607 O O . ASP A 1 78 ? 2.017 3.852 -11.795 1.00 93.88 78 ASP A O 1
ATOM 611 N N . ALA A 1 79 ? 4.104 3.053 -11.686 1.00 92.69 79 ALA A N 1
ATOM 612 C CA . ALA A 1 79 ? 4.129 2.536 -13.051 1.00 92.69 79 ALA A CA 1
ATOM 613 C C . ALA A 1 79 ? 3.286 1.256 -13.243 1.00 92.69 79 ALA A C 1
ATOM 615 O O . ALA A 1 79 ? 3.077 0.833 -14.383 1.00 92.69 79 ALA A O 1
ATOM 616 N N . VAL A 1 80 ? 2.808 0.620 -12.165 1.00 92.56 80 VAL A N 1
ATOM 617 C CA . VAL A 1 80 ? 1.944 -0.565 -12.258 1.00 92.56 80 VAL A CA 1
ATOM 618 C C . VAL A 1 80 ? 0.520 -0.138 -12.639 1.00 92.56 80 VAL A C 1
ATOM 620 O O . VAL A 1 80 ? -0.065 0.728 -11.993 1.00 92.56 80 VAL A O 1
ATOM 623 N N . PRO A 1 81 ? -0.117 -0.757 -13.647 1.00 91.25 81 PRO A N 1
ATOM 624 C CA . PRO A 1 81 ? -1.453 -0.351 -14.065 1.00 91.25 81 PRO A CA 1
ATOM 625 C C . PRO A 1 81 ? -2.514 -0.417 -12.952 1.00 91.25 81 PRO A C 1
ATOM 627 O O . PRO A 1 81 ? -2.752 -1.445 -12.301 1.00 91.25 81 PRO A O 1
ATOM 630 N N . GLY A 1 82 ? -3.214 0.705 -12.776 1.00 89.62 82 GLY A N 1
ATOM 631 C CA . GLY A 1 82 ? -4.340 0.837 -11.855 1.00 89.62 82 GLY A CA 1
ATOM 632 C C . GLY A 1 82 ? -3.955 0.794 -10.376 1.00 89.62 82 GLY A C 1
ATOM 633 O O . GLY A 1 82 ? -4.793 0.412 -9.561 1.00 89.62 82 GLY A O 1
ATOM 634 N N . THR A 1 83 ? -2.706 1.073 -10.016 1.00 92.88 83 THR A N 1
ATOM 635 C CA . THR A 1 83 ? -2.313 1.322 -8.623 1.00 92.88 83 THR A CA 1
ATOM 636 C C . THR A 1 83 ? -2.354 2.822 -8.339 1.00 92.88 83 THR A C 1
ATOM 638 O O . THR A 1 83 ? -2.242 3.655 -9.236 1.00 92.88 83 THR A O 1
ATOM 641 N N . LYS A 1 84 ? -2.561 3.175 -7.072 1.00 95.69 84 LYS A N 1
ATOM 642 C CA . LYS A 1 84 ? -2.330 4.522 -6.548 1.00 95.69 84 LYS A CA 1
ATOM 643 C C . LYS A 1 84 ? -1.341 4.380 -5.410 1.00 95.69 84 LYS A C 1
ATOM 645 O O . LYS A 1 84 ? -1.605 3.598 -4.500 1.00 95.69 84 LYS A O 1
ATOM 650 N N . VAL A 1 85 ? -0.223 5.098 -5.464 1.00 96.94 85 VAL A N 1
ATOM 651 C CA . VAL A 1 85 ? 0.851 4.929 -4.477 1.00 96.94 85 VAL A CA 1
ATOM 652 C C . VAL A 1 85 ? 0.901 6.104 -3.507 1.00 96.94 85 VAL A C 1
ATOM 654 O O . VAL A 1 85 ? 1.342 7.207 -3.847 1.00 96.94 85 VAL A O 1
ATOM 657 N N . ALA A 1 86 ? 0.455 5.860 -2.279 1.00 97.44 86 ALA A N 1
ATOM 658 C CA . ALA A 1 86 ? 0.597 6.771 -1.154 1.00 97.44 86 ALA A CA 1
ATOM 659 C C . ALA A 1 86 ? 2.046 6.808 -0.639 1.00 97.44 86 ALA A C 1
ATOM 661 O O . ALA A 1 86 ? 2.843 5.919 -0.922 1.00 97.44 86 ALA A O 1
ATOM 662 N N . ASN A 1 87 ? 2.390 7.850 0.119 1.00 97.12 87 ASN A N 1
ATOM 663 C CA . ASN A 1 87 ? 3.659 7.887 0.845 1.00 97.12 87 ASN A CA 1
ATOM 664 C C . ASN A 1 87 ? 3.565 7.095 2.160 1.00 97.12 87 ASN A C 1
ATOM 666 O O . ASN A 1 87 ? 2.469 6.806 2.656 1.00 97.12 87 ASN A O 1
ATOM 670 N N . SER A 1 88 ? 4.726 6.797 2.733 1.00 97.56 88 SER A N 1
ATOM 671 C CA . SER A 1 88 ? 4.880 6.094 4.011 1.00 97.56 88 SER A CA 1
ATOM 672 C C . SER A 1 88 ? 4.045 6.721 5.132 1.00 97.56 88 SER A C 1
ATOM 674 O O . SER A 1 88 ? 3.275 6.013 5.779 1.00 97.56 88 SER A O 1
ATOM 676 N N . ASP A 1 89 ? 4.093 8.045 5.304 1.00 97.31 89 ASP A N 1
ATOM 677 C CA . ASP A 1 89 ? 3.327 8.755 6.341 1.00 97.31 89 ASP A CA 1
ATOM 678 C C . ASP A 1 89 ? 1.817 8.509 6.244 1.00 97.31 89 ASP A C 1
ATOM 680 O O . ASP A 1 89 ? 1.141 8.276 7.251 1.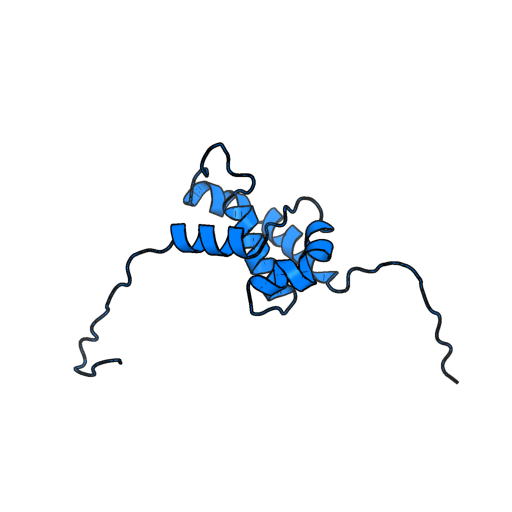00 97.31 89 ASP A O 1
ATOM 684 N N . THR A 1 90 ? 1.266 8.538 5.027 1.00 97.25 90 THR A N 1
ATOM 685 C CA . THR A 1 90 ? -0.161 8.281 4.805 1.00 97.25 90 THR A CA 1
ATOM 686 C C . THR A 1 90 ? -0.501 6.834 5.143 1.00 97.25 90 THR A C 1
ATOM 688 O O . THR A 1 90 ? -1.515 6.587 5.797 1.00 97.25 90 THR A O 1
ATOM 691 N N . ILE A 1 91 ? 0.334 5.879 4.724 1.00 97.44 91 ILE A N 1
ATOM 692 C CA . ILE A 1 91 ? 0.128 4.452 5.000 1.00 97.44 91 ILE A CA 1
ATOM 693 C C . ILE A 1 91 ? 0.149 4.208 6.510 1.00 97.44 91 ILE A C 1
ATOM 695 O O . ILE A 1 91 ? -0.832 3.714 7.069 1.00 97.44 91 ILE A O 1
ATOM 699 N N . LEU A 1 92 ? 1.216 4.627 7.191 1.00 97.38 92 LEU A N 1
ATOM 700 C CA . LEU A 1 92 ? 1.396 4.440 8.630 1.00 97.38 92 LEU A CA 1
ATOM 701 C C . LEU A 1 92 ? 0.307 5.147 9.444 1.00 97.38 92 LEU A C 1
ATOM 703 O O . LEU A 1 92 ? -0.227 4.574 10.396 1.00 97.38 92 LEU A O 1
ATOM 707 N N . GLY A 1 93 ? -0.075 6.366 9.054 1.00 96.88 93 GLY A N 1
ATOM 708 C CA . GLY A 1 93 ? -1.150 7.110 9.705 1.00 96.88 93 GLY A CA 1
ATOM 709 C C . GLY A 1 93 ? -2.493 6.379 9.644 1.00 96.88 93 GLY A C 1
ATOM 710 O O . GLY A 1 93 ? -3.229 6.342 10.632 1.00 96.88 93 GLY A O 1
ATOM 711 N N . VAL A 1 94 ? -2.798 5.735 8.515 1.00 96.12 94 VAL A N 1
ATOM 712 C CA . VAL A 1 94 ? -4.039 4.966 8.362 1.00 96.12 94 VAL A CA 1
ATOM 713 C C . VAL A 1 94 ? -3.972 3.626 9.080 1.00 96.12 94 VAL A C 1
ATOM 715 O O . VAL A 1 94 ? -4.923 3.288 9.781 1.00 96.12 94 VAL A O 1
ATOM 718 N N . LEU A 1 95 ? -2.858 2.898 9.007 1.00 95.12 95 LEU A N 1
ATOM 719 C CA . LEU A 1 95 ? -2.673 1.673 9.795 1.00 95.12 95 LEU A CA 1
ATOM 720 C C . LEU A 1 95 ? -2.826 1.947 11.295 1.00 95.12 95 LEU A C 1
ATOM 722 O O . LEU A 1 95 ? -3.496 1.202 12.007 1.00 95.12 95 LEU A O 1
ATOM 726 N N . LYS A 1 96 ? -2.302 3.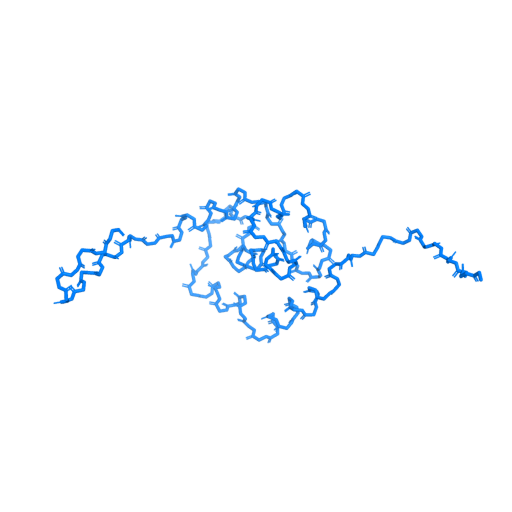081 11.772 1.00 95.56 96 LYS A N 1
ATOM 727 C CA . LYS A 1 96 ? -2.481 3.529 13.156 1.00 95.56 96 LYS A CA 1
ATOM 728 C C . LYS A 1 96 ? -3.941 3.826 13.503 1.00 95.56 96 LYS A C 1
ATOM 730 O O . LYS A 1 96 ? -4.300 3.684 14.667 1.00 95.56 96 LYS A O 1
ATOM 735 N N . SER A 1 97 ? -4.769 4.229 12.539 1.00 93.62 97 SER A N 1
ATOM 736 C CA . SER A 1 97 ? -6.214 4.417 12.749 1.00 93.62 97 SER A CA 1
ATOM 737 C C . SER A 1 97 ? -6.993 3.099 12.811 1.00 93.62 97 SER A C 1
ATOM 739 O O . SER A 1 97 ? -8.048 3.056 13.431 1.00 93.62 97 SER A O 1
ATOM 741 N N . LEU A 1 98 ? -6.459 2.032 12.206 1.00 93.94 98 LEU A N 1
ATOM 742 C CA . LEU A 1 98 ? -7.051 0.690 12.200 1.00 93.94 98 LEU A CA 1
ATOM 743 C C . LEU A 1 98 ? -6.651 -0.163 13.410 1.00 93.94 98 LEU A C 1
ATOM 745 O O . LEU A 1 98 ? -7.195 -1.248 13.602 1.00 93.94 98 LEU A O 1
ATOM 749 N N . LYS A 1 99 ? -5.683 0.290 14.213 1.00 92.62 99 LYS A N 1
ATOM 750 C CA . LYS A 1 99 ? -5.221 -0.464 15.379 1.00 92.62 99 LYS A CA 1
ATOM 751 C C . LYS A 1 99 ? -6.361 -0.654 16.386 1.00 92.62 99 LYS A C 1
ATOM 753 O O . LYS A 1 99 ? -7.093 0.285 16.697 1.00 92.62 99 LYS A O 1
ATOM 758 N N . THR A 1 100 ? -6.451 -1.849 16.951 1.00 90.25 100 THR A N 1
ATOM 759 C CA . THR A 1 100 ? -7.291 -2.133 18.118 1.00 90.25 100 THR A CA 1
ATOM 760 C C . THR A 1 100 ? -6.456 -2.065 19.391 1.00 90.25 100 THR A C 1
ATOM 762 O O . THR A 1 100 ? -5.222 -2.087 19.344 1.00 90.25 100 THR A O 1
ATOM 765 N N . ASP A 1 101 ? -7.117 -2.010 20.545 1.00 88.62 101 ASP A N 1
ATOM 766 C CA . ASP A 1 101 ? -6.418 -2.096 21.823 1.00 88.62 101 ASP A CA 1
ATOM 767 C C . ASP A 1 101 ? -5.678 -3.430 21.959 1.00 88.62 101 ASP A C 1
ATOM 769 O O . ASP A 1 101 ? -6.131 -4.482 21.494 1.00 88.62 101 ASP A O 1
ATOM 773 N N . LYS A 1 102 ? -4.506 -3.381 22.601 1.00 84.50 102 LYS A N 1
ATOM 774 C CA . LYS A 1 102 ? -3.696 -4.572 22.857 1.00 84.50 102 LYS A CA 1
ATOM 775 C C . LYS A 1 102 ? -4.463 -5.494 23.802 1.00 84.50 102 LYS A C 1
ATOM 777 O O . LYS A 1 102 ? -4.654 -5.165 24.970 1.00 84.50 102 LYS A O 1
ATOM 782 N N . GLN A 1 103 ? -4.831 -6.676 23.323 1.00 80.81 103 GLN A N 1
ATOM 783 C CA . GLN A 1 103 ? -5.366 -7.721 24.187 1.00 80.81 103 GLN A CA 1
ATOM 784 C C . GLN A 1 103 ? -4.219 -8.370 24.970 1.00 80.81 103 GLN A C 1
ATOM 786 O O . GLN A 1 103 ? -3.270 -8.895 24.388 1.00 80.81 103 GLN A O 1
ATOM 791 N N . GLN A 1 104 ? -4.282 -8.305 26.301 1.00 78.75 104 GLN A N 1
ATOM 792 C CA . GLN A 1 104 ? -3.372 -9.049 27.169 1.00 78.75 104 GLN A CA 1
ATOM 793 C C . GLN A 1 104 ? -3.935 -10.453 27.379 1.00 78.75 104 GLN A C 1
ATOM 795 O O . GLN A 1 104 ? -4.902 -10.638 28.114 1.00 78.75 104 GLN A O 1
ATOM 800 N N . VAL A 1 105 ? -3.333 -11.445 26.730 1.00 77.62 105 VAL A N 1
ATOM 801 C CA . VAL A 1 105 ? -3.631 -12.852 27.004 1.00 77.62 105 VAL A CA 1
ATOM 802 C C . VAL A 1 105 ? -2.709 -13.301 28.134 1.00 77.62 105 VAL A C 1
ATOM 804 O O . VAL A 1 105 ? -1.519 -13.520 27.923 1.00 77.62 105 VAL A O 1
ATOM 807 N N . ILE A 1 106 ? -3.243 -13.398 29.353 1.00 74.56 106 ILE A N 1
ATOM 808 C CA . ILE A 1 106 ? -2.522 -14.014 30.472 1.00 74.56 106 ILE A CA 1
ATOM 809 C C . ILE A 1 106 ? -2.635 -15.527 30.288 1.00 74.56 106 ILE A C 1
ATOM 811 O O . ILE A 1 106 ? -3.726 -16.087 30.374 1.00 74.56 106 ILE A O 1
ATOM 815 N N . SER A 1 107 ? -1.511 -16.179 29.993 1.00 69.62 107 SER A N 1
ATOM 816 C CA . SER A 1 107 ? -1.447 -17.640 29.924 1.00 69.62 107 SER A CA 1
ATOM 817 C C . SER A 1 107 ? -1.857 -18.248 31.267 1.00 69.62 107 SER A C 1
ATOM 819 O O . SER A 1 107 ? -1.398 -17.810 32.320 1.00 69.62 107 SER A O 1
ATOM 821 N N . SER A 1 108 ? -2.679 -19.300 31.238 1.00 68.31 108 SER A N 1
ATOM 822 C CA . SER A 1 108 ? -3.090 -20.071 32.425 1.00 68.31 108 SER A CA 1
ATOM 823 C C . SER A 1 108 ? -1.919 -20.788 33.108 1.00 68.31 108 SER A C 1
ATOM 825 O O . SER A 1 108 ? -2.056 -21.315 34.209 1.00 68.31 108 SER A O 1
ATOM 827 N N . THR A 1 109 ? -0.760 -20.828 32.450 1.00 64.50 109 THR A N 1
ATOM 828 C CA . THR A 1 109 ? 0.496 -21.265 33.052 1.00 64.50 109 THR A CA 1
ATOM 829 C C . THR A 1 109 ? 1.182 -20.017 33.599 1.00 64.50 109 THR A C 1
ATOM 831 O O . THR A 1 109 ? 1.443 -19.107 32.823 1.00 64.50 109 THR A O 1
ATOM 834 N N . ASN A 1 110 ? 1.467 -19.975 34.905 1.00 53.88 110 ASN A N 1
ATOM 835 C CA . ASN A 1 110 ? 2.031 -18.852 35.684 1.00 53.88 110 ASN A CA 1
ATOM 836 C C . ASN A 1 110 ? 3.402 -18.289 35.221 1.00 53.88 110 ASN A C 1
ATOM 838 O O . ASN A 1 110 ? 4.179 -17.790 36.033 1.00 53.88 110 ASN A O 1
ATOM 842 N N . TYR A 1 111 ? 3.736 -18.326 33.936 1.00 57.28 111 TYR A N 1
ATOM 843 C CA . TYR A 1 111 ? 4.858 -17.584 33.391 1.00 57.28 111 TYR A CA 1
ATOM 844 C C . TYR A 1 111 ? 4.380 -16.201 32.967 1.00 57.28 111 TYR A C 1
ATOM 846 O O . TYR A 1 111 ? 3.646 -16.047 31.991 1.00 57.28 111 TYR A O 1
ATOM 854 N N . LYS A 1 112 ? 4.828 -15.181 33.708 1.00 47.25 112 LYS A N 1
ATOM 855 C CA . LYS A 1 112 ? 4.833 -13.803 33.216 1.00 47.25 112 LYS A CA 1
ATOM 856 C C . LYS A 1 112 ? 5.582 -13.799 31.883 1.00 47.25 112 LYS A C 1
ATOM 858 O O . LYS A 1 112 ? 6.794 -13.993 31.873 1.00 47.25 112 LYS A O 1
ATOM 863 N N . GLN A 1 113 ? 4.869 -13.617 30.777 1.00 51.53 113 GLN A N 1
ATOM 864 C CA . GLN A 1 113 ? 5.514 -13.235 29.529 1.00 51.53 113 GLN A CA 1
ATOM 865 C C . GLN A 1 113 ? 5.788 -11.733 29.599 1.00 51.53 113 GLN A C 1
ATOM 867 O O . GLN A 1 113 ? 4.868 -10.947 29.836 1.00 51.53 113 GLN A O 1
ATOM 872 N N . CYS A 1 114 ? 7.076 -11.399 29.521 1.00 49.28 114 CYS A N 1
ATOM 873 C CA . CYS A 1 114 ? 7.622 -10.047 29.532 1.00 49.28 114 CYS A CA 1
ATOM 874 C C . CYS A 1 114 ? 7.098 -9.201 28.366 1.00 49.28 114 CYS A C 1
ATOM 876 O O . CYS A 1 114 ? 6.897 -9.766 27.268 1.00 49.28 114 CYS A O 1
#

pLDDT: mean 90.42, std 11.07, range [47.25, 98.38]

Mean predicted aligned error: 6.99 Å

Nearest PDB structures (foldseek):
  2rn7-assembly1_A  TM=3.351E-01  e=5.708E+00  Shigella flexneri

Radius of gyration: 19.03 Å; Cα contacts (8 Å, |Δi|>4): 85; chains: 1; bounding box: 52×35×62 Å

Secondary structure (DSSP, 8-state):
---PPPP-----TTTHHHHHHHHHHHTTHHHHHHHHH-PPPTT-SS-HHHHHHHHHHHHHTT--STTHIIIIIHHHHHTSTT-----HHHHHHHHHHHPPP------SSS----